Protein AF-F3G329-F1 (afdb_monomer_lite)

Organism: NCBI:txid629263

Secondary structure (DSSP, 8-state):
-HHHHHHHHHHHT---HHHHHHHHHHHHHHS-HHHHHHHHHHHTT------S-HHHHHHHHHHHHT--HHHHHHHHHHH--HHHHHH-

Foldseek 3Di:
DVLLVVLVVQCVVDPDPVSNVVSLVVSCVPDDPVVNVVSVCVVVVHDDDCPDDPVVVLVVLCVVVVHDPVVLVVLCVVVVDPVVSSVD

InterPro domains:
  IPR012308 DNA ligase, ATP-dependent, N-terminal [PF04675] (2-86)
  IPR036599 DNA ligase, ATP-dependent, N-terminal domain superfamily [G3DSA:1.10.3260.10] (2-88)

Sequence (88 aa):
MKAFAELYAQLDATTSSNAKLAAMRDYFEKAAAEDAAWAVYFLSGGRPRQLVPTRVLREQAMTLASLPEWLFEESYQAVGDLAETLSL

Radius of gyration: 16.37 Å; chains: 1; bounding box: 36×21×40 Å

pLDDT: mean 93.95, std 3.48, range [82.81, 98.0]

Structure (mmCIF, N/CA/C/O backbone):
data_AF-F3G329-F1
#
_entry.id   AF-F3G329-F1
#
loop_
_atom_site.group_PDB
_atom_site.id
_atom_site.type_symbol
_atom_site.label_atom_id
_atom_site.label_alt_id
_atom_site.label_comp_id
_atom_site.label_asym_id
_atom_site.label_entity_id
_atom_site.label_seq_id
_atom_site.pdbx_PDB_ins_code
_atom_site.Cartn_x
_atom_site.Cartn_y
_atom_site.Cartn_z
_atom_site.occupancy
_atom_site.B_iso_or_equiv
_atom_site.auth_seq_id
_atom_site.auth_comp_id
_atom_site.auth_asym_id
_atom_site.auth_atom_id
_atom_site.pdbx_PDB_model_num
ATOM 1 N N . MET A 1 1 ? -3.226 -5.963 -9.627 1.00 84.56 1 MET A N 1
ATOM 2 C CA . MET A 1 1 ? -3.210 -5.105 -8.399 1.00 84.56 1 MET A CA 1
ATOM 3 C C . MET A 1 1 ? -2.202 -5.453 -7.285 1.00 84.56 1 MET A C 1
ATOM 5 O O . MET A 1 1 ? -1.558 -4.521 -6.824 1.00 84.56 1 MET A O 1
ATOM 9 N N . LYS A 1 2 ? -2.007 -6.702 -6.809 1.00 89.50 2 LYS A N 1
ATOM 10 C CA . LYS A 1 2 ? -1.001 -6.983 -5.739 1.00 89.50 2 LYS A CA 1
ATOM 11 C C . LYS A 1 2 ? 0.424 -6.547 -6.117 1.00 89.50 2 LYS A C 1
ATOM 13 O O . LYS A 1 2 ? 1.067 -5.831 -5.362 1.00 89.50 2 LYS A O 1
ATOM 18 N N . ALA A 1 3 ? 0.842 -6.869 -7.340 1.00 92.75 3 ALA A N 1
ATOM 19 C CA . ALA A 1 3 ? 2.126 -6.434 -7.892 1.00 92.75 3 ALA A CA 1
ATOM 20 C C . ALA A 1 3 ? 2.277 -4.899 -7.946 1.00 92.75 3 ALA A C 1
ATOM 22 O O . ALA A 1 3 ? 3.383 -4.383 -7.836 1.00 92.75 3 ALA A O 1
ATOM 23 N N . PHE A 1 4 ? 1.174 -4.155 -8.099 1.00 95.06 4 PHE A N 1
ATOM 24 C CA . PHE A 1 4 ? 1.212 -2.691 -8.072 1.00 95.06 4 PHE A CA 1
ATOM 25 C C . PHE A 1 4 ? 1.453 -2.160 -6.656 1.00 95.06 4 PHE A C 1
ATOM 27 O O . PHE A 1 4 ? 2.227 -1.225 -6.487 1.00 95.06 4 PHE A O 1
ATOM 34 N N . ALA A 1 5 ? 0.836 -2.768 -5.637 1.00 93.56 5 ALA A N 1
ATOM 35 C CA . ALA A 1 5 ? 1.102 -2.415 -4.242 1.00 93.56 5 ALA A CA 1
ATOM 36 C C . ALA A 1 5 ? 2.570 -2.686 -3.866 1.00 93.56 5 ALA A C 1
ATOM 38 O O . ALA A 1 5 ? 3.207 -1.851 -3.230 1.00 93.56 5 ALA A O 1
ATOM 39 N N . GLU A 1 6 ? 3.130 -3.808 -4.330 1.00 95.31 6 GLU A N 1
ATOM 40 C CA . GLU A 1 6 ? 4.556 -4.124 -4.173 1.00 95.31 6 GLU A CA 1
ATOM 41 C C . GLU A 1 6 ? 5.454 -3.102 -4.880 1.00 95.31 6 GLU A C 1
ATOM 43 O O . GLU A 1 6 ? 6.415 -2.622 -4.280 1.00 95.31 6 GLU A O 1
ATOM 48 N N . LEU A 1 7 ? 5.127 -2.720 -6.123 1.00 96.56 7 LEU A N 1
ATOM 49 C CA . LEU A 1 7 ? 5.823 -1.637 -6.820 1.00 96.56 7 LEU A CA 1
ATOM 50 C C . LEU A 1 7 ? 5.769 -0.347 -5.995 1.00 96.56 7 LEU A C 1
ATOM 52 O O . LEU A 1 7 ? 6.800 0.279 -5.779 1.00 96.56 7 LEU A O 1
ATOM 56 N N . TYR A 1 8 ? 4.589 0.051 -5.522 1.00 94.00 8 TYR A N 1
ATOM 57 C CA . TYR A 1 8 ? 4.416 1.291 -4.770 1.00 94.00 8 TYR A CA 1
ATOM 58 C C . TYR A 1 8 ? 5.275 1.307 -3.4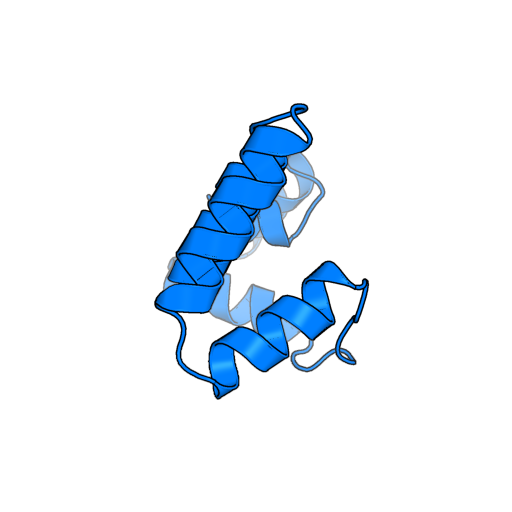98 1.00 94.00 8 TYR A C 1
ATOM 60 O O . TYR A 1 8 ? 5.985 2.280 -3.254 1.00 94.00 8 TYR A O 1
ATOM 68 N N . ALA A 1 9 ? 5.305 0.197 -2.754 1.00 94.25 9 ALA A N 1
ATOM 69 C CA . ALA A 1 9 ? 6.174 0.041 -1.590 1.00 94.25 9 ALA A CA 1
ATOM 70 C C . ALA A 1 9 ? 7.669 0.145 -1.952 1.00 94.25 9 ALA A C 1
ATOM 72 O O . ALA A 1 9 ? 8.429 0.815 -1.256 1.00 94.25 9 ALA A O 1
ATOM 73 N N . GLN A 1 10 ? 8.105 -0.459 -3.066 1.00 95.88 10 GLN A N 1
ATOM 74 C CA . GLN A 1 10 ? 9.491 -0.339 -3.543 1.00 95.88 10 GLN A CA 1
ATOM 75 C C . GLN A 1 10 ? 9.855 1.098 -3.933 1.00 95.88 10 GLN A C 1
ATOM 77 O O . GLN A 1 10 ? 10.980 1.537 -3.689 1.00 95.88 10 GLN A O 1
ATOM 82 N N . LEU A 1 11 ? 8.921 1.830 -4.546 1.00 96.19 11 LEU A N 1
ATOM 83 C CA . LEU A 1 11 ? 9.122 3.224 -4.940 1.00 96.19 11 LEU A CA 1
ATOM 84 C C . LEU A 1 11 ? 9.210 4.164 -3.734 1.00 96.19 11 LEU A C 1
ATOM 86 O O . LEU A 1 11 ? 9.968 5.136 -3.793 1.00 96.19 11 LEU A O 1
ATOM 90 N N . ASP A 1 12 ? 8.454 3.886 -2.673 1.00 94.25 12 ASP A N 1
ATOM 91 C CA . ASP A 1 12 ? 8.458 4.667 -1.434 1.00 94.25 12 ASP A CA 1
ATOM 92 C C . ASP A 1 12 ? 9.714 4.396 -0.588 1.00 94.25 12 ASP A C 1
ATOM 94 O O . ASP A 1 12 ? 10.343 5.316 -0.069 1.00 94.25 12 ASP A O 1
ATOM 98 N N . ALA A 1 13 ? 10.182 3.145 -0.569 1.00 96.00 13 ALA A N 1
ATOM 99 C CA . ALA A 1 13 ? 11.367 2.724 0.177 1.00 96.00 13 ALA A CA 1
ATOM 100 C C . ALA A 1 13 ? 12.710 3.252 -0.377 1.00 96.00 13 ALA A C 1
ATOM 102 O O . ALA A 1 13 ? 13.766 2.966 0.190 1.00 96.00 13 ALA A O 1
ATOM 103 N N . THR A 1 14 ? 12.717 3.993 -1.492 1.00 95.19 14 THR A N 1
ATOM 104 C CA . THR A 1 14 ? 13.949 4.487 -2.126 1.00 95.19 14 THR A CA 1
ATOM 105 C C . THR A 1 14 ? 13.870 5.952 -2.541 1.00 95.19 14 THR A C 1
ATOM 107 O O . THR A 1 14 ? 12.846 6.458 -2.997 1.00 95.19 14 THR A O 1
ATOM 110 N N . THR A 1 15 ? 15.006 6.646 -2.465 1.00 95.88 15 THR A N 1
ATOM 111 C CA . THR A 1 15 ? 15.179 8.015 -2.979 1.00 95.88 15 THR A CA 1
ATOM 112 C C . THR A 1 15 ? 15.913 8.060 -4.323 1.00 95.88 15 THR A C 1
ATOM 114 O O . THR A 1 15 ? 15.963 9.110 -4.959 1.00 95.88 15 THR A O 1
ATOM 117 N N . SER A 1 16 ? 16.458 6.933 -4.800 1.00 97.88 16 SER A N 1
ATOM 118 C CA . SER A 1 16 ? 17.230 6.872 -6.048 1.00 97.88 16 SER A CA 1
ATOM 119 C C . SER A 1 16 ? 16.326 6.840 -7.279 1.00 97.88 16 SER A C 1
ATOM 121 O O . SER A 1 16 ? 15.585 5.879 -7.490 1.00 97.88 16 SER A O 1
ATOM 123 N N . SER A 1 17 ? 16.449 7.840 -8.156 1.00 96.88 17 SER A N 1
ATOM 124 C CA . SER A 1 17 ? 15.705 7.892 -9.423 1.00 96.88 17 SER A CA 1
ATOM 125 C C . SER A 1 17 ? 15.969 6.677 -10.315 1.00 96.88 17 SER A C 1
ATOM 127 O O . SER A 1 17 ? 15.045 6.155 -10.933 1.00 96.88 17 SER A O 1
ATOM 129 N N . ASN A 1 18 ? 17.210 6.180 -10.345 1.00 97.81 18 ASN A N 1
ATOM 130 C CA . ASN A 1 18 ? 17.566 5.005 -11.143 1.00 97.81 18 ASN A CA 1
ATOM 131 C C . ASN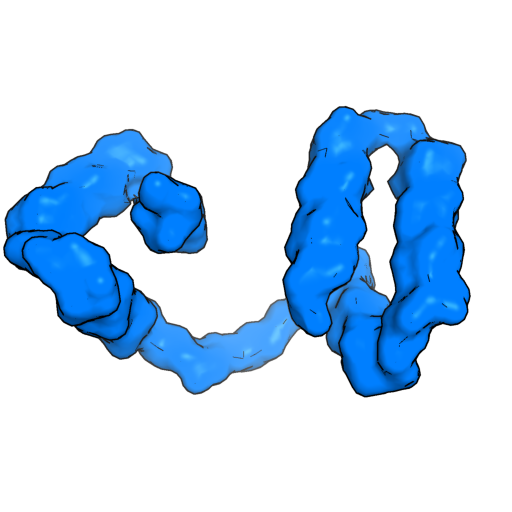 A 1 18 ? 16.934 3.725 -10.584 1.00 97.81 18 ASN A C 1
ATOM 133 O O . ASN A 1 18 ? 16.488 2.881 -11.357 1.00 97.81 18 ASN A O 1
ATOM 137 N N . ALA A 1 19 ? 16.858 3.596 -9.255 1.00 97.56 19 ALA A N 1
ATOM 138 C CA . ALA A 1 19 ? 16.181 2.466 -8.623 1.00 97.56 19 ALA A CA 1
ATOM 139 C C . ALA A 1 19 ? 14.673 2.493 -8.913 1.00 97.56 19 ALA A C 1
ATOM 141 O O . ALA A 1 19 ? 14.106 1.468 -9.286 1.00 97.56 19 ALA A O 1
ATOM 142 N N . LYS A 1 20 ? 14.043 3.675 -8.839 1.00 97.38 20 LYS A N 1
ATOM 143 C CA . LYS A 1 20 ? 12.630 3.853 -9.210 1.00 97.38 20 LYS A CA 1
ATOM 144 C C . LYS A 1 20 ? 12.372 3.480 -10.667 1.00 97.38 20 LYS A C 1
ATOM 146 O O . LYS A 1 20 ? 11.434 2.742 -10.951 1.00 97.38 20 LYS A O 1
ATOM 151 N N . LEU A 1 21 ? 13.232 3.934 -11.581 1.00 97.62 21 LEU A N 1
ATOM 152 C CA . LEU A 1 21 ? 13.112 3.620 -13.005 1.00 97.62 21 LEU A CA 1
ATOM 153 C C . LEU A 1 21 ? 13.228 2.112 -13.273 1.00 97.62 21 LEU A C 1
ATOM 155 O O . LEU A 1 21 ? 12.449 1.572 -14.056 1.00 97.62 21 LEU A O 1
ATOM 159 N N . ALA A 1 22 ? 14.173 1.435 -12.614 1.00 98.00 22 ALA A N 1
ATOM 160 C CA . ALA A 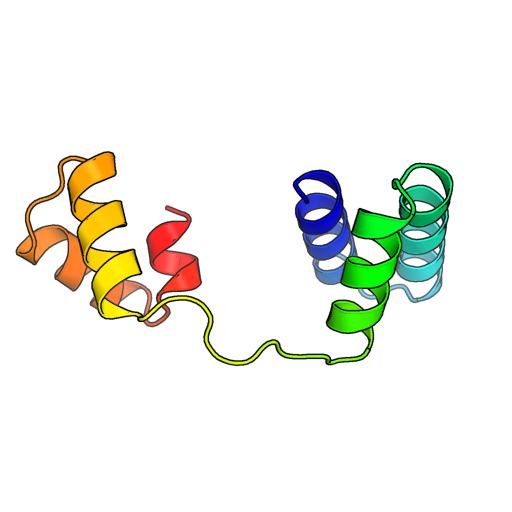1 22 ? 14.332 -0.010 -12.731 1.00 98.00 22 ALA A CA 1
ATOM 161 C C . ALA A 1 22 ? 13.084 -0.757 -12.233 1.00 98.00 22 ALA A C 1
ATOM 163 O O . ALA A 1 22 ? 12.538 -1.568 -12.975 1.00 98.00 22 ALA A O 1
ATOM 164 N N . ALA A 1 23 ? 12.577 -0.418 -11.043 1.00 97.69 23 ALA A N 1
ATOM 165 C CA . ALA A 1 23 ? 11.375 -1.038 -10.482 1.00 97.69 23 ALA A CA 1
ATOM 166 C C . ALA A 1 23 ? 10.142 -0.843 -11.383 1.00 97.69 23 ALA A C 1
ATOM 168 O O . ALA A 1 23 ? 9.398 -1.789 -11.640 1.00 97.69 23 ALA A O 1
ATOM 169 N N . MET A 1 24 ? 9.950 0.366 -11.924 1.00 97.38 24 MET A N 1
ATOM 170 C CA . MET A 1 24 ? 8.857 0.644 -12.860 1.00 97.38 24 MET A CA 1
ATOM 171 C C . MET A 1 24 ? 8.974 -0.193 -14.135 1.00 97.38 24 MET A C 1
ATOM 173 O O . MET A 1 24 ? 7.989 -0.798 -14.551 1.00 97.38 24 MET A O 1
ATOM 177 N N . ARG A 1 25 ? 10.162 -0.255 -14.752 1.00 97.75 25 ARG A N 1
ATOM 178 C CA . ARG A 1 25 ? 10.381 -1.061 -15.962 1.00 97.75 25 ARG A CA 1
ATOM 179 C C . ARG A 1 25 ? 10.068 -2.533 -15.703 1.00 97.75 25 ARG A C 1
ATOM 181 O O . ARG A 1 25 ? 9.301 -3.125 -16.455 1.00 97.75 25 ARG A O 1
ATOM 188 N N . ASP A 1 26 ? 10.617 -3.086 -14.627 1.00 97.69 26 ASP A N 1
ATOM 189 C CA . ASP A 1 26 ? 10.459 -4.498 -14.285 1.00 97.69 26 ASP A CA 1
ATOM 190 C C . ASP A 1 26 ? 8.991 -4.852 -13.972 1.00 97.69 26 ASP A C 1
ATOM 192 O O . ASP A 1 26 ? 8.548 -5.965 -14.263 1.00 97.69 26 ASP A O 1
ATOM 196 N N . TYR A 1 27 ? 8.220 -3.912 -13.409 1.00 97.81 27 TYR A N 1
ATOM 197 C CA . TYR A 1 27 ? 6.771 -4.051 -13.241 1.00 97.81 27 TYR A CA 1
ATOM 198 C C . TYR A 1 27 ? 6.039 -4.038 -14.589 1.00 97.81 27 TYR A C 1
ATOM 200 O O . TYR A 1 27 ? 5.260 -4.949 -14.870 1.00 97.81 27 TYR A O 1
ATOM 208 N N . PHE A 1 28 ? 6.289 -3.036 -15.437 1.00 97.50 28 PHE A N 1
ATOM 209 C CA . PHE A 1 28 ? 5.568 -2.872 -16.705 1.00 97.50 28 PHE A CA 1
ATOM 210 C C . PHE A 1 28 ? 5.873 -3.966 -17.731 1.00 97.50 28 PHE A C 1
ATOM 212 O O . PHE A 1 28 ? 5.024 -4.254 -18.567 1.00 97.50 28 PHE A O 1
ATOM 219 N N . GLU A 1 29 ? 7.037 -4.608 -17.651 1.00 97.56 29 GLU A N 1
ATOM 220 C CA . GLU A 1 29 ? 7.380 -5.757 -18.495 1.00 97.56 29 GLU A CA 1
ATOM 221 C C . GLU A 1 29 ? 6.529 -7.000 -18.177 1.00 97.56 29 GLU A C 1
ATOM 223 O O . GLU A 1 29 ? 6.284 -7.832 -19.049 1.00 97.56 29 GLU A O 1
ATOM 228 N N . LYS A 1 30 ? 6.059 -7.126 -16.930 1.00 96.25 30 LYS A N 1
ATOM 229 C CA . LYS A 1 30 ? 5.335 -8.308 -16.429 1.00 96.25 30 LYS A CA 1
ATOM 230 C C . LYS A 1 30 ? 3.837 -8.067 -16.250 1.00 96.25 30 LYS A C 1
ATOM 232 O O . LYS A 1 30 ? 3.067 -9.025 -16.206 1.00 96.25 30 LYS A O 1
ATOM 237 N N . ALA A 1 31 ? 3.425 -6.814 -16.078 1.00 96.62 31 ALA A N 1
ATOM 238 C CA . ALA A 1 31 ? 2.040 -6.460 -15.814 1.00 96.62 31 ALA A CA 1
ATOM 239 C C . ALA A 1 31 ? 1.149 -6.718 -17.039 1.00 96.62 31 ALA A C 1
ATOM 241 O O . ALA A 1 31 ? 1.502 -6.393 -18.172 1.00 96.62 31 ALA A O 1
ATOM 242 N N . ALA A 1 32 ? -0.055 -7.245 -16.801 1.00 96.06 32 ALA A N 1
ATOM 243 C CA . ALA A 1 32 ? -1.096 -7.266 -17.822 1.00 96.06 32 ALA A CA 1
ATOM 244 C C . ALA A 1 32 ? -1.446 -5.828 -18.244 1.00 96.06 32 ALA A C 1
ATOM 246 O O . ALA A 1 32 ? -1.391 -4.908 -17.426 1.00 96.06 32 ALA A O 1
ATOM 247 N N . ALA A 1 33 ? -1.852 -5.634 -19.502 1.00 95.38 33 ALA A N 1
ATOM 248 C CA . ALA A 1 33 ? -2.107 -4.301 -20.059 1.00 95.38 33 ALA A CA 1
ATOM 249 C C . ALA A 1 33 ? -3.122 -3.477 -19.238 1.00 95.38 33 ALA A C 1
ATOM 251 O O . ALA A 1 33 ? -2.954 -2.270 -19.074 1.00 95.38 33 ALA A O 1
ATOM 252 N N . GLU A 1 34 ? -4.140 -4.131 -18.676 1.00 94.31 34 GLU A N 1
ATOM 253 C CA . GLU A 1 34 ? -5.158 -3.503 -17.824 1.00 94.31 34 GLU A CA 1
ATOM 254 C C . GLU A 1 34 ? -4.566 -2.980 -16.503 1.00 94.31 34 GLU A C 1
ATOM 256 O O . GLU A 1 34 ? -4.780 -1.824 -16.134 1.00 94.31 34 GLU A O 1
ATOM 261 N N . ASP A 1 35 ? -3.761 -3.800 -15.820 1.00 95.06 35 ASP A N 1
ATOM 262 C CA . ASP A 1 35 ? -3.057 -3.429 -14.584 1.00 95.06 35 ASP A CA 1
ATOM 263 C C . ASP A 1 35 ? -1.992 -2.345 -14.851 1.00 95.06 35 ASP A C 1
ATOM 265 O O . ASP A 1 35 ? -1.782 -1.446 -14.031 1.00 95.06 35 ASP A O 1
ATOM 269 N N . ALA A 1 36 ? -1.323 -2.399 -16.006 1.00 95.44 36 ALA A N 1
ATOM 270 C CA . ALA A 1 36 ? -0.358 -1.390 -16.432 1.00 95.44 36 ALA A CA 1
ATOM 271 C C . ALA A 1 36 ? -1.028 -0.027 -16.674 1.00 95.44 36 ALA A C 1
ATOM 273 O O . ALA A 1 36 ? -0.520 0.995 -16.212 1.00 95.44 36 ALA A O 1
ATOM 274 N N . ALA A 1 37 ? -2.190 -0.002 -17.335 1.00 95.44 37 ALA A N 1
ATOM 275 C CA . ALA A 1 37 ? -2.950 1.226 -17.558 1.00 95.44 37 ALA A CA 1
ATOM 276 C C . ALA A 1 37 ? -3.350 1.895 -16.233 1.00 95.44 37 ALA A C 1
ATOM 278 O O . ALA A 1 37 ? -3.165 3.104 -16.065 1.00 95.44 37 ALA A O 1
ATOM 279 N N . TRP A 1 38 ? -3.819 1.104 -15.262 1.00 95.12 38 TRP A N 1
ATOM 280 C CA . TRP A 1 38 ? -4.110 1.599 -13.916 1.00 95.12 38 TRP A CA 1
ATOM 281 C C . TRP A 1 38 ? -2.867 2.129 -13.206 1.00 95.12 38 TRP A C 1
ATOM 283 O O . TRP A 1 38 ? -2.910 3.224 -12.647 1.00 95.12 38 TRP A O 1
ATOM 293 N N . ALA A 1 39 ? -1.746 1.407 -13.257 1.00 95.50 39 ALA A N 1
ATOM 294 C CA . ALA A 1 39 ? -0.504 1.853 -12.632 1.00 95.50 39 ALA A CA 1
ATOM 295 C C . ALA A 1 39 ? -0.024 3.201 -13.191 1.00 95.50 39 ALA A C 1
ATOM 297 O O . ALA A 1 39 ? 0.326 4.088 -12.416 1.00 95.50 39 ALA A O 1
ATOM 298 N N . VAL A 1 40 ? -0.065 3.394 -14.515 1.00 95.81 40 VAL A N 1
ATOM 299 C CA . VAL A 1 40 ? 0.264 4.687 -15.142 1.00 95.81 40 VAL A CA 1
ATOM 300 C C . VAL A 1 40 ? -0.680 5.786 -14.654 1.00 95.81 40 VAL A C 1
ATOM 302 O O . VAL A 1 40 ? -0.219 6.857 -14.255 1.00 95.81 40 VAL A O 1
ATOM 305 N N . TYR A 1 41 ? -1.989 5.523 -14.634 1.00 95.38 41 TYR A N 1
ATOM 306 C CA . TYR A 1 41 ? -2.979 6.480 -14.144 1.00 95.38 41 TYR A CA 1
ATOM 307 C C . TYR A 1 41 ? -2.670 6.925 -12.708 1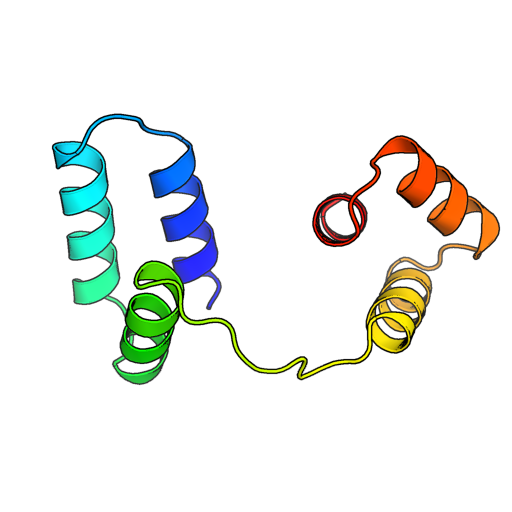.00 95.38 41 TYR A C 1
ATOM 309 O O . TYR A 1 41 ? -2.531 8.122 -12.463 1.00 95.38 41 TYR A O 1
ATOM 317 N N . PHE A 1 42 ? -2.464 5.990 -11.778 1.00 94.38 42 PHE A N 1
ATOM 318 C CA . PHE A 1 42 ? -2.165 6.317 -10.381 1.00 94.38 42 PHE A CA 1
ATOM 319 C C . PHE A 1 42 ? -0.815 7.026 -10.203 1.00 94.38 42 PHE A C 1
ATOM 321 O O . PHE A 1 42 ? -0.750 8.047 -9.519 1.00 94.38 42 PHE A O 1
ATOM 328 N N . LEU A 1 43 ? 0.255 6.538 -10.842 1.00 94.06 43 LEU A N 1
ATOM 329 C CA . LEU A 1 43 ? 1.599 7.125 -10.721 1.00 94.06 43 LEU A CA 1
ATOM 330 C C . LEU A 1 43 ? 1.692 8.527 -11.339 1.00 94.06 43 LEU A C 1
ATOM 332 O O . LEU A 1 43 ? 2.510 9.335 -10.909 1.00 94.06 43 LEU A O 1
ATOM 336 N N . SER A 1 44 ? 0.828 8.843 -12.307 1.00 94.88 44 SER A N 1
ATOM 337 C CA . SER A 1 44 ? 0.689 10.194 -12.869 1.00 94.88 44 SER A CA 1
ATOM 338 C C . SER A 1 44 ? -0.151 11.151 -12.003 1.00 94.88 44 SER A C 1
ATOM 340 O O . SER A 1 44 ? -0.408 12.284 -12.405 1.00 94.88 44 SER A O 1
ATOM 342 N N . GLY A 1 45 ? -0.571 10.721 -10.807 1.00 93.25 45 GLY A N 1
ATOM 343 C CA . GLY A 1 45 ? -1.395 11.509 -9.885 1.00 93.25 45 GLY A CA 1
ATOM 344 C C . GLY A 1 45 ? -2.902 11.358 -10.104 1.00 93.25 45 GLY A C 1
ATOM 345 O O . GLY A 1 45 ? -3.687 12.080 -9.485 1.00 93.25 45 GLY A O 1
ATOM 346 N N . GLY A 1 46 ? -3.326 10.424 -10.960 1.00 93.00 46 GLY A N 1
ATOM 347 C CA . GLY A 1 46 ? -4.728 10.098 -11.175 1.00 93.00 46 GLY A CA 1
ATOM 348 C C . GLY A 1 46 ? -5.387 9.601 -9.891 1.00 93.00 46 GLY A C 1
ATOM 349 O O . GLY A 1 46 ? -4.905 8.678 -9.234 1.00 93.00 46 GLY A O 1
ATOM 350 N N . ARG A 1 47 ? -6.514 10.217 -9.530 1.00 88.06 47 ARG A N 1
ATOM 351 C CA . ARG A 1 47 ? -7.332 9.819 -8.382 1.00 88.06 47 ARG A CA 1
ATOM 352 C C . ARG A 1 47 ? -8.727 9.450 -8.872 1.00 88.06 47 ARG A C 1
ATOM 354 O O . ARG A 1 47 ? -9.446 10.340 -9.337 1.00 88.06 47 ARG A O 1
ATOM 361 N N . PRO A 1 48 ? -9.134 8.172 -8.776 1.00 85.19 48 PRO A N 1
ATOM 362 C CA . PRO A 1 48 ? -10.482 7.788 -9.137 1.00 85.19 48 PRO A CA 1
ATOM 363 C C . PRO A 1 48 ? -11.455 8.499 -8.196 1.00 85.19 48 PRO A C 1
ATOM 365 O O . PRO A 1 48 ? -11.181 8.683 -7.007 1.00 85.19 48 PRO A O 1
ATOM 368 N N . ARG A 1 49 ? -12.609 8.907 -8.732 1.00 85.94 49 ARG A N 1
ATOM 369 C CA . ARG A 1 49 ? -13.726 9.369 -7.899 1.00 85.94 49 ARG A CA 1
ATOM 370 C C . ARG A 1 49 ? -14.031 8.305 -6.852 1.00 85.94 49 ARG A C 1
ATOM 372 O O . ARG A 1 49 ? -13.929 7.127 -7.168 1.00 85.94 49 ARG A O 1
ATOM 379 N N . GLN A 1 50 ? -14.413 8.722 -5.644 1.00 83.06 50 GLN A N 1
ATOM 380 C CA . GLN A 1 50 ? -14.695 7.807 -4.538 1.00 83.06 50 GLN A CA 1
ATOM 381 C C . GLN A 1 50 ? -15.636 6.680 -4.992 1.00 83.06 50 GLN A C 1
ATOM 383 O O . GLN A 1 50 ? -16.831 6.899 -5.179 1.00 83.06 50 GLN A O 1
ATOM 388 N N . LEU A 1 51 ? -15.066 5.489 -5.194 1.00 82.81 51 LEU A N 1
ATOM 389 C CA . LEU A 1 51 ? -15.790 4.318 -5.692 1.00 82.81 51 LEU A CA 1
ATOM 390 C C . LEU A 1 51 ? -16.579 3.644 -4.567 1.00 82.81 51 LEU A C 1
ATOM 392 O O . LEU A 1 51 ? -17.642 3.083 -4.809 1.00 82.81 51 LEU A O 1
ATOM 396 N N . VAL A 1 52 ? -16.063 3.722 -3.334 1.00 88.69 52 VAL A N 1
ATOM 397 C CA . VAL A 1 52 ? -16.652 3.097 -2.147 1.00 88.69 52 VAL A CA 1
ATOM 398 C C . VAL A 1 52 ? -16.772 4.136 -1.027 1.00 88.69 52 VAL A C 1
ATOM 400 O O . VAL A 1 52 ? -15.778 4.791 -0.691 1.00 88.69 52 VAL A O 1
ATOM 403 N N . PRO A 1 53 ? -17.965 4.314 -0.427 1.00 93.00 53 PRO A N 1
ATOM 404 C CA . PRO A 1 53 ? -18.130 5.180 0.731 1.00 93.00 53 PRO A CA 1
ATOM 405 C C . PRO A 1 53 ? -17.287 4.703 1.913 1.00 93.00 53 PRO A C 1
ATOM 407 O O . PRO A 1 53 ? -17.276 3.519 2.244 1.00 93.00 53 PRO A O 1
ATOM 410 N N . THR A 1 54 ? -16.655 5.640 2.615 1.00 90.94 54 THR A N 1
ATOM 411 C CA . THR A 1 54 ? -15.810 5.361 3.786 1.00 90.94 54 THR A CA 1
ATOM 412 C C . THR A 1 54 ? -16.519 4.530 4.856 1.00 90.94 54 THR A C 1
ATOM 414 O O . THR A 1 54 ? -15.924 3.628 5.439 1.00 90.94 54 THR A O 1
ATOM 417 N N . ARG A 1 55 ? -17.816 4.786 5.073 1.00 92.69 55 ARG A N 1
ATOM 418 C CA . ARG A 1 55 ? -18.652 4.020 6.008 1.00 92.69 55 ARG A CA 1
ATOM 419 C C . ARG A 1 55 ? -18.674 2.525 5.672 1.00 92.69 55 ARG A C 1
ATOM 421 O O . ARG A 1 55 ? -18.520 1.704 6.564 1.00 92.69 55 ARG A O 1
ATOM 428 N N . VAL A 1 56 ? -18.801 2.185 4.388 1.00 95.19 56 VAL A N 1
ATOM 429 C CA . VAL A 1 56 ? -18.829 0.788 3.934 1.00 95.19 56 VAL A CA 1
ATOM 430 C C . VAL A 1 56 ? -17.486 0.116 4.208 1.00 95.19 56 VAL A C 1
ATOM 432 O O . VAL A 1 56 ? -17.465 -1.007 4.693 1.00 95.19 56 VAL A O 1
ATOM 435 N N . LEU A 1 57 ? -16.366 0.807 3.968 1.00 93.69 57 LEU A N 1
ATOM 436 C CA . LEU A 1 57 ? -15.035 0.263 4.265 1.00 93.69 57 LEU A CA 1
ATOM 437 C C . LEU A 1 57 ? -14.874 -0.067 5.755 1.00 93.69 57 LEU A C 1
ATOM 439 O O . LEU A 1 57 ? -14.414 -1.156 6.084 1.00 93.69 57 LEU A O 1
ATOM 443 N N . ARG A 1 58 ? -15.310 0.834 6.646 1.00 94.25 58 ARG A N 1
ATOM 444 C CA . ARG A 1 58 ? -15.273 0.614 8.102 1.00 94.25 58 ARG A CA 1
ATOM 445 C C . ARG A 1 58 ? -16.129 -0.577 8.525 1.00 94.25 58 ARG A C 1
ATOM 447 O O . ARG A 1 58 ? -15.649 -1.457 9.230 1.00 94.25 58 ARG A O 1
ATOM 454 N N . GLU A 1 59 ? -17.374 -0.632 8.058 1.00 95.00 59 GLU A N 1
ATOM 455 C CA . GLU A 1 59 ? -18.299 -1.731 8.366 1.00 95.00 59 GLU A CA 1
ATOM 456 C C . GLU A 1 59 ? -17.745 -3.088 7.917 1.00 95.00 59 GLU A C 1
ATOM 458 O O . GLU A 1 59 ? -17.784 -4.059 8.675 1.00 95.00 59 GLU A O 1
ATOM 463 N N . GLN A 1 60 ? -17.193 -3.157 6.703 1.00 95.31 60 GLN A N 1
ATOM 464 C CA . GLN A 1 60 ? -16.602 -4.389 6.184 1.00 95.31 60 GLN A CA 1
ATOM 465 C C . GLN A 1 60 ? -15.344 -4.785 6.957 1.00 95.31 60 GLN A C 1
ATOM 467 O O . GLN A 1 60 ? -15.187 -5.959 7.276 1.00 95.31 60 GLN A O 1
ATOM 472 N N . ALA A 1 61 ? -14.482 -3.832 7.311 1.00 94.25 61 ALA A N 1
ATOM 473 C CA . ALA A 1 61 ? -13.280 -4.107 8.091 1.00 94.25 61 ALA A CA 1
ATOM 474 C C . ALA A 1 61 ? -13.607 -4.674 9.477 1.00 94.25 61 ALA A C 1
ATOM 476 O O . ALA A 1 61 ? -13.087 -5.725 9.844 1.00 94.25 61 ALA A O 1
ATOM 477 N N . MET A 1 62 ? -14.534 -4.039 10.205 1.00 96.12 62 MET A N 1
ATOM 478 C CA . MET A 1 62 ? -15.000 -4.533 11.506 1.00 96.12 62 MET A CA 1
ATOM 479 C C . MET A 1 62 ? -15.611 -5.931 11.392 1.00 96.12 62 MET A C 1
ATOM 481 O O . MET A 1 62 ? -15.322 -6.800 12.210 1.00 96.12 62 MET A O 1
ATOM 485 N N . THR A 1 63 ? -16.408 -6.170 10.346 1.00 96.50 63 THR A N 1
ATOM 486 C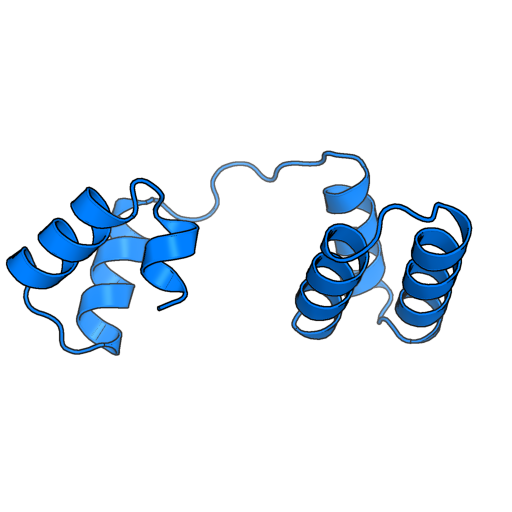 CA . THR A 1 63 ? -17.038 -7.475 10.107 1.00 96.50 63 THR A CA 1
ATOM 487 C C . THR A 1 63 ? -15.999 -8.559 9.812 1.00 96.50 63 THR A C 1
ATOM 489 O O . THR A 1 63 ? -16.025 -9.618 10.433 1.00 96.50 63 THR A O 1
ATOM 492 N N . LEU A 1 64 ? -15.065 -8.303 8.890 1.00 95.31 64 LEU A N 1
ATOM 493 C CA . LEU A 1 64 ? -14.046 -9.271 8.469 1.00 95.31 64 LEU A CA 1
ATOM 494 C C . LEU A 1 64 ? -13.048 -9.587 9.587 1.00 95.31 64 LEU A C 1
ATOM 496 O O . LEU A 1 64 ? -12.652 -10.739 9.739 1.00 95.31 64 LEU A O 1
ATOM 500 N N . ALA A 1 65 ? -12.677 -8.584 10.383 1.00 94.25 65 ALA A N 1
ATOM 501 C CA . ALA A 1 65 ? -11.774 -8.743 11.518 1.00 94.25 65 ALA A CA 1
ATOM 502 C C . ALA A 1 65 ? -12.492 -9.181 12.811 1.00 94.25 65 ALA A C 1
ATOM 504 O O . ALA A 1 65 ? -11.836 -9.424 13.820 1.00 94.25 65 ALA A O 1
ATOM 505 N N . SER A 1 66 ? -13.828 -9.297 12.796 1.00 95.88 66 SER A N 1
ATOM 506 C CA . SER A 1 66 ? -14.657 -9.578 13.982 1.00 95.88 66 SER A CA 1
ATOM 507 C C . SER A 1 66 ? -14.385 -8.618 15.151 1.00 95.88 66 SER A C 1
ATOM 509 O O . SER A 1 66 ? -14.363 -9.023 16.315 1.00 95.88 66 SER A O 1
ATOM 511 N N . LEU A 1 67 ? -14.165 -7.338 14.839 1.00 95.12 67 LEU A N 1
ATOM 512 C CA . LEU A 1 67 ? -13.855 -6.302 15.822 1.00 95.12 67 LEU A CA 1
ATOM 513 C C . LEU A 1 67 ? -15.128 -5.569 16.264 1.00 95.12 67 LEU A C 1
ATOM 515 O O . LEU A 1 67 ? -15.946 -5.197 15.418 1.00 95.12 67 LEU A O 1
ATOM 519 N N . PRO A 1 68 ? -15.298 -5.307 17.572 1.00 96.19 68 PRO A N 1
ATOM 520 C CA . PRO A 1 68 ? -16.331 -4.394 18.033 1.00 96.19 68 PRO A CA 1
ATOM 521 C C . PRO A 1 68 ? -15.984 -2.953 17.635 1.00 96.19 68 PRO A C 1
ATOM 523 O O . PRO A 1 68 ? -14.813 -2.576 17.577 1.00 96.19 68 PRO A O 1
ATOM 526 N N . GLU A 1 69 ? -17.013 -2.131 17.427 1.00 95.25 69 GLU A N 1
ATOM 527 C CA . GLU A 1 69 ? -16.869 -0.749 16.946 1.00 95.25 69 GLU A CA 1
ATOM 528 C C . GLU A 1 69 ? -15.920 0.097 17.800 1.00 95.25 69 GLU A C 1
ATOM 530 O O . GLU A 1 69 ? -15.069 0.797 17.259 1.00 95.25 69 GLU A O 1
ATOM 535 N N . TRP A 1 70 ? -16.003 -0.023 19.128 1.00 96.19 70 TRP A N 1
ATOM 536 C CA . TRP A 1 70 ? -15.148 0.747 20.031 1.00 96.19 70 TRP A CA 1
ATOM 537 C C . TRP A 1 70 ? -13.655 0.462 19.806 1.00 96.19 70 TRP A C 1
ATOM 539 O O . TRP A 1 70 ? -12.851 1.382 19.841 1.00 96.19 70 TRP A O 1
ATOM 549 N N . LEU A 1 71 ? -13.275 -0.790 19.526 1.00 94.75 71 LEU A N 1
ATOM 550 C CA . LEU A 1 71 ? -11.870 -1.162 19.342 1.00 94.75 71 LEU A CA 1
ATOM 551 C C . LEU A 1 71 ? -11.343 -0.680 17.989 1.00 94.75 71 LEU A C 1
ATOM 553 O O . LEU A 1 71 ? -10.187 -0.266 17.879 1.00 94.75 71 LEU A O 1
ATOM 557 N N . PHE A 1 72 ? -12.199 -0.702 16.966 1.00 95.12 72 PHE A N 1
ATOM 558 C CA . PHE A 1 72 ? -11.866 -0.116 15.675 1.00 95.12 72 PHE A CA 1
ATOM 559 C C . PHE A 1 72 ? -11.654 1.397 15.799 1.00 95.12 72 PHE A C 1
ATOM 561 O O . PHE A 1 72 ? -10.689 1.926 15.253 1.00 95.12 72 PHE A O 1
ATOM 568 N N . GLU A 1 73 ? -12.521 2.089 16.539 1.00 94.50 73 GLU A N 1
ATOM 569 C CA . GLU A 1 73 ? -12.435 3.540 16.694 1.00 94.50 73 GLU A CA 1
ATOM 570 C C . GLU A 1 73 ? -11.215 3.971 17.519 1.00 94.50 73 GLU A C 1
ATOM 572 O O . GLU A 1 73 ? -10.523 4.899 17.113 1.00 94.50 73 GLU A O 1
ATOM 577 N N . GLU A 1 74 ? -10.873 3.260 18.597 1.00 95.25 74 GLU A N 1
ATOM 578 C CA . GLU A 1 74 ? -9.619 3.490 19.335 1.00 95.25 74 GLU A CA 1
ATOM 579 C C . GLU A 1 74 ? -8.386 3.295 18.437 1.00 95.25 74 GLU A C 1
ATOM 581 O O . GLU A 1 74 ? -7.469 4.118 18.437 1.00 95.25 74 GLU A O 1
ATOM 586 N N . SER A 1 75 ? -8.380 2.241 17.610 1.00 93.94 75 SER A N 1
ATOM 587 C CA . SER A 1 75 ? -7.287 1.993 16.656 1.00 93.94 75 SER A CA 1
ATOM 588 C C . SER A 1 75 ? -7.184 3.121 15.628 1.00 93.94 75 SER A C 1
ATOM 590 O O . SER A 1 75 ? -6.096 3.627 15.358 1.00 93.94 75 SER A O 1
ATOM 592 N N . TYR A 1 76 ? -8.326 3.566 15.101 1.00 93.62 76 TYR A N 1
ATOM 593 C CA . TYR A 1 76 ? -8.390 4.677 14.159 1.00 93.62 76 TYR A CA 1
ATOM 594 C C . TYR A 1 76 ? -7.913 5.995 14.780 1.00 93.62 76 TYR A C 1
ATOM 596 O O . TYR A 1 76 ? -7.177 6.736 14.135 1.00 93.62 76 TYR A O 1
ATOM 604 N N . GLN A 1 77 ? -8.294 6.293 16.023 1.00 94.00 77 GLN A N 1
ATOM 605 C CA . GLN A 1 77 ? -7.855 7.502 16.724 1.00 94.00 77 GLN A CA 1
ATOM 606 C C . GLN A 1 77 ? -6.355 7.488 17.027 1.00 94.00 77 GLN A C 1
ATOM 608 O O . GLN A 1 77 ? -5.717 8.539 16.967 1.00 94.00 77 GLN A O 1
ATOM 613 N N . ALA A 1 78 ? -5.785 6.315 17.313 1.00 94.00 78 ALA A N 1
ATOM 614 C CA . ALA A 1 78 ? -4.353 6.163 17.543 1.00 94.00 78 ALA A CA 1
ATOM 615 C C . ALA A 1 78 ? -3.517 6.349 16.264 1.00 94.00 78 ALA A C 1
ATOM 617 O O . ALA A 1 78 ? -2.439 6.939 16.325 1.00 94.00 78 ALA A O 1
ATOM 618 N N . VAL A 1 79 ? -4.001 5.855 15.119 1.00 94.62 79 VAL A N 1
ATOM 619 C CA . VAL A 1 79 ? -3.288 5.904 13.828 1.00 94.62 79 VAL A CA 1
ATOM 620 C C . VAL A 1 79 ? -3.536 7.221 13.081 1.00 94.62 79 VAL A C 1
ATOM 622 O O . VAL A 1 79 ? -2.614 7.816 12.536 1.00 94.62 79 VAL A O 1
ATOM 625 N N . GLY A 1 80 ? -4.777 7.711 13.067 1.00 90.56 80 GLY A N 1
ATOM 626 C CA . GLY A 1 80 ? -5.165 8.974 12.431 1.00 90.56 80 GLY A CA 1
ATOM 627 C C . GLY A 1 80 ? -5.450 8.897 10.924 1.00 90.56 80 GLY A C 1
ATOM 628 O O . GLY A 1 80 ? -6.001 9.850 10.372 1.00 90.56 80 GLY A O 1
ATOM 629 N N . ASP A 1 81 ? -5.149 7.773 10.267 1.00 92.25 81 ASP A N 1
ATOM 630 C CA . ASP A 1 81 ? -5.483 7.505 8.865 1.00 92.25 81 ASP A CA 1
ATOM 631 C C . ASP A 1 81 ? -6.217 6.167 8.696 1.00 92.25 81 ASP A C 1
ATOM 633 O O . ASP A 1 81 ? -5.879 5.148 9.304 1.00 92.25 81 ASP A O 1
ATOM 637 N N . LEU A 1 82 ? -7.252 6.160 7.849 1.00 90.31 82 LEU A N 1
ATOM 638 C CA . LEU A 1 82 ? -8.076 4.970 7.653 1.00 90.31 82 LEU A CA 1
ATOM 639 C C . LEU A 1 82 ? -7.332 3.883 6.880 1.00 90.31 82 LEU A C 1
ATOM 641 O O . LEU A 1 82 ? -7.507 2.714 7.199 1.00 90.31 82 LEU A O 1
ATOM 645 N N . ALA A 1 83 ? -6.552 4.235 5.858 1.00 88.75 83 ALA A N 1
ATOM 646 C CA . ALA A 1 83 ? -5.838 3.234 5.077 1.00 88.75 83 ALA A CA 1
ATOM 647 C C . ALA A 1 83 ? -4.785 2.532 5.943 1.00 88.75 83 ALA A C 1
ATOM 649 O O . ALA A 1 83 ? -4.704 1.306 5.909 1.00 88.75 83 ALA A O 1
ATOM 650 N N . GLU A 1 84 ? -4.067 3.287 6.775 1.00 89.69 84 GLU A N 1
ATOM 651 C CA . GLU A 1 84 ? -3.137 2.722 7.754 1.00 89.69 84 GLU A CA 1
ATOM 652 C C . GLU A 1 84 ? -3.863 1.852 8.792 1.00 89.69 84 GLU A C 1
ATOM 654 O O . GLU A 1 84 ? -3.451 0.718 9.028 1.00 89.69 84 GLU A O 1
ATOM 659 N N . THR A 1 85 ? -5.001 2.308 9.329 1.00 92.94 85 THR A N 1
ATOM 660 C CA . THR A 1 85 ? -5.811 1.521 10.283 1.00 92.94 85 THR A CA 1
ATOM 661 C C . THR A 1 85 ? -6.278 0.192 9.684 1.00 92.94 85 THR A C 1
ATOM 663 O O . THR A 1 85 ? -6.283 -0.828 10.363 1.00 92.94 85 THR A O 1
ATOM 666 N N . LEU A 1 86 ? -6.669 0.188 8.406 1.00 90.69 86 LEU A N 1
ATOM 667 C CA . LEU A 1 86 ? -7.102 -1.018 7.694 1.00 90.69 86 LEU A CA 1
ATOM 668 C C . LEU A 1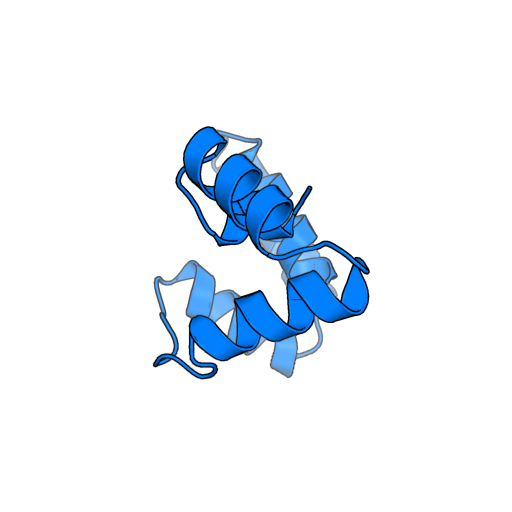 86 ? -5.954 -1.981 7.359 1.00 90.69 86 LEU A C 1
ATOM 670 O O . LEU A 1 86 ? -6.226 -3.114 6.967 1.00 90.69 86 LEU A O 1
ATOM 674 N N . SER A 1 87 ? -4.702 -1.525 7.441 1.00 87.88 87 SER A N 1
ATOM 675 C CA . SER A 1 87 ? -3.517 -2.319 7.101 1.00 87.88 87 SER A CA 1
ATOM 676 C C . SER A 1 87 ? -2.900 -3.082 8.280 1.00 87.88 87 SER A C 1
ATOM 678 O O . SER A 1 87 ? -2.020 -3.910 8.041 1.00 87.88 87 SER A O 1
ATOM 680 N N . LEU A 1 88 ? -3.350 -2.797 9.511 1.00 84.81 88 LEU A N 1
ATOM 681 C CA . LEU A 1 88 ? -2.953 -3.484 10.750 1.00 84.81 88 LEU A CA 1
ATOM 682 C C . LEU A 1 88 ? -3.404 -4.951 10.760 1.00 84.81 88 LEU A C 1
ATOM 684 O O . LEU A 1 88 ? -2.590 -5.796 11.200 1.00 84.81 88 LEU A O 1
#